Protein AF-A0A5K1I553-F1 (afdb_monomer)

Foldseek 3Di:
DDDPCPVVVVVPVDDQDDDPRHPCPVVVVVCVVVVVDDDD

Solvent-accessible surface area (backbone atoms only — not comparable to full-atom values): 2745 Å² total; per-residue (Å²): 134,83,78,73,66,74,79,67,42,70,79,67,79,47,80,82,61,58,70,88,66,18,87,62,42,69,58,52,51,51,36,42,76,70,65,76,51,78,87,130

Structure (mmCIF, N/CA/C/O backbone):
data_AF-A0A5K1I553-F1
#
_entry.id   AF-A0A5K1I553-F1
#
loop_
_atom_site.group_PDB
_atom_site.id
_atom_site.type_symbol
_atom_site.label_atom_id
_atom_site.label_alt_id
_atom_site.label_comp_id
_atom_site.label_asym_id
_atom_site.label_entity_id
_atom_site.label_seq_id
_atom_site.pdbx_PDB_ins_code
_atom_site.Cartn_x
_atom_site.Cartn_y
_atom_site.Cartn_z
_atom_site.occupancy
_atom_site.B_iso_or_equiv
_atom_site.auth_seq_id
_atom_site.auth_comp_id
_atom_site.auth_asym_id
_atom_site.auth_atom_id
_atom_site.pdbx_PDB_model_num
ATOM 1 N N . ARG A 1 1 ? -3.475 -14.134 -35.727 1.00 49.31 1 ARG A N 1
ATOM 2 C CA . ARG A 1 1 ? -3.720 -12.787 -35.149 1.00 49.31 1 ARG A CA 1
ATOM 3 C C . ARG A 1 1 ? -2.650 -12.544 -34.087 1.00 49.31 1 ARG A C 1
ATOM 5 O O . ARG A 1 1 ? -2.607 -13.306 -33.133 1.00 49.31 1 ARG A O 1
ATOM 12 N N . LYS A 1 2 ? -1.730 -11.594 -34.299 1.00 48.88 2 LYS A N 1
ATOM 13 C CA . LYS A 1 2 ? -0.635 -11.281 -33.362 1.00 48.88 2 LYS A CA 1
ATOM 14 C C . LYS A 1 2 ? -1.234 -10.440 -32.231 1.00 48.88 2 LYS A C 1
ATOM 16 O O . LYS A 1 2 ? -1.714 -9.344 -32.500 1.00 48.88 2 LYS A O 1
ATOM 21 N N . LEU A 1 3 ? -1.310 -10.984 -31.016 1.00 54.47 3 LEU A N 1
ATOM 22 C CA . LEU A 1 3 ? -1.746 -10.219 -29.847 1.00 54.47 3 LEU A CA 1
ATOM 23 C C . LEU A 1 3 ? -0.732 -9.090 -29.637 1.00 54.47 3 LEU A C 1
ATOM 25 O O . LEU A 1 3 ? 0.467 -9.344 -29.531 1.00 54.47 3 LEU A O 1
ATOM 29 N N . SER A 1 4 ? -1.208 -7.847 -29.687 1.00 53.44 4 SER A N 1
ATOM 30 C CA . SER A 1 4 ? -0.378 -6.657 -29.523 1.00 53.44 4 SER A CA 1
ATOM 31 C C . SER A 1 4 ? 0.282 -6.694 -28.146 1.00 53.44 4 SER A C 1
ATOM 33 O O . SER A 1 4 ? -0.393 -6.600 -27.126 1.00 53.44 4 SER A O 1
ATOM 35 N N . SER A 1 5 ? 1.606 -6.843 -28.112 1.00 58.03 5 SER A N 1
ATOM 36 C CA . SER A 1 5 ? 2.416 -6.946 -26.890 1.00 58.03 5 SER A CA 1
ATOM 37 C C . SER A 1 5 ? 2.499 -5.641 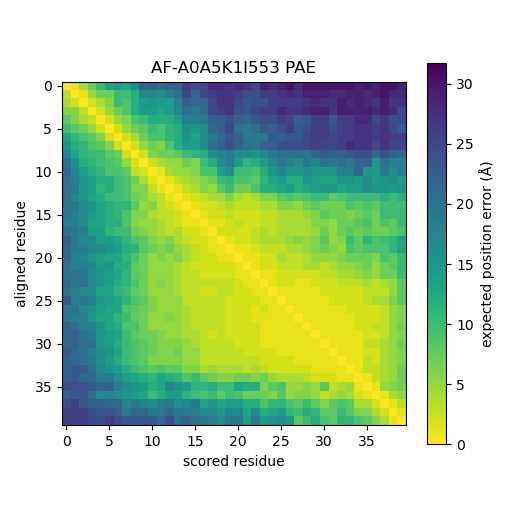-26.089 1.00 58.03 5 SER A C 1
ATOM 39 O 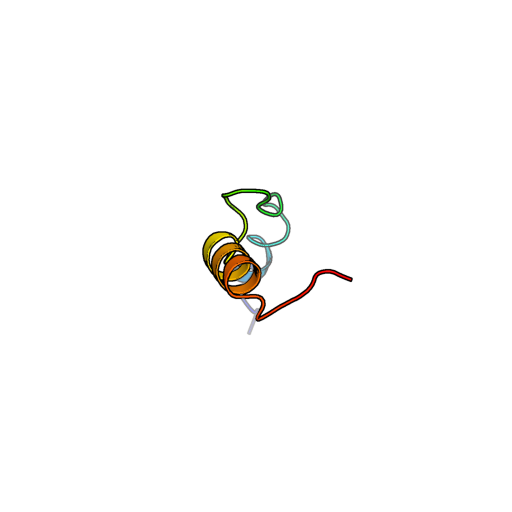O . SER A 1 5 ? 3.228 -5.577 -25.104 1.00 58.03 5 SER A O 1
ATOM 41 N N . THR A 1 6 ? 1.784 -4.592 -26.503 1.00 54.62 6 THR A N 1
ATOM 42 C CA . THR A 1 6 ? 1.762 -3.288 -25.831 1.00 54.62 6 THR A CA 1
ATOM 43 C C . THR A 1 6 ? 1.216 -3.371 -24.410 1.00 54.62 6 THR A C 1
ATOM 45 O O . THR A 1 6 ? 1.729 -2.682 -23.540 1.00 54.62 6 THR A O 1
ATOM 48 N N . VAL A 1 7 ? 0.261 -4.265 -24.139 1.0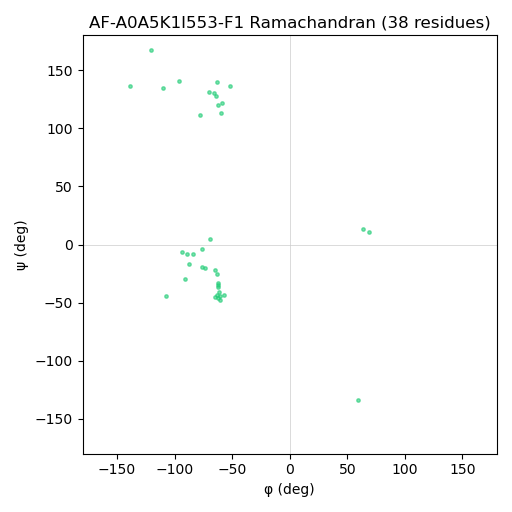0 53.06 7 VAL A N 1
ATOM 49 C CA . VAL A 1 7 ? -0.347 -4.404 -22.800 1.00 53.06 7 VAL A CA 1
ATOM 50 C C . VAL A 1 7 ? 0.599 -5.077 -21.789 1.00 53.06 7 VAL A C 1
ATOM 52 O O . VAL A 1 7 ? 0.435 -4.919 -20.587 1.00 53.06 7 VAL A O 1
ATOM 55 N N . LEU A 1 8 ? 1.627 -5.805 -22.247 1.00 53.41 8 LEU A N 1
ATOM 56 C CA . LEU A 1 8 ? 2.516 -6.577 -21.365 1.00 53.41 8 LEU A CA 1
ATOM 57 C C . LEU A 1 8 ? 3.730 -5.792 -20.839 1.00 53.41 8 LEU A C 1
ATOM 59 O O . LEU A 1 8 ? 4.444 -6.312 -19.989 1.00 53.41 8 LEU A O 1
ATOM 63 N N . ARG A 1 9 ? 3.995 -4.573 -21.328 1.00 58.34 9 ARG A N 1
ATOM 64 C CA . ARG A 1 9 ? 5.208 -3.815 -20.956 1.00 58.34 9 ARG A CA 1
ATOM 65 C C . ARG A 1 9 ? 5.042 -2.901 -19.745 1.00 58.34 9 ARG A C 1
ATOM 67 O O . ARG A 1 9 ? 5.990 -2.730 -18.987 1.00 58.34 9 ARG A O 1
ATOM 74 N N . GLU A 1 10 ? 3.841 -2.378 -19.506 1.00 61.12 10 GLU A N 1
ATOM 75 C CA . GLU A 1 10 ? 3.592 -1.424 -18.412 1.00 61.12 10 GLU A CA 1
ATOM 76 C C . GLU A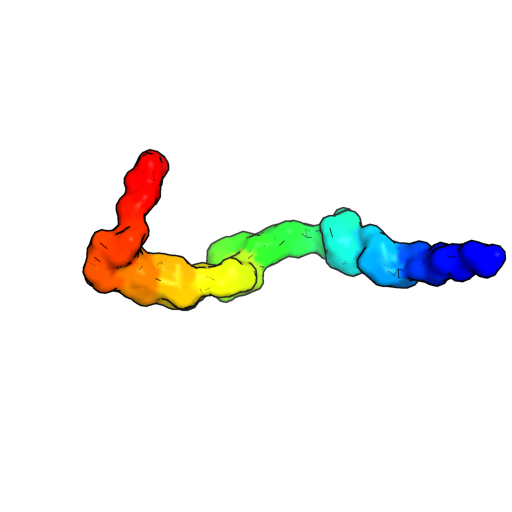 1 10 ? 3.833 -2.026 -17.014 1.00 61.12 10 GLU A C 1
ATOM 78 O O . GLU A 1 10 ? 4.176 -1.300 -16.089 1.00 61.12 10 GLU A O 1
ATOM 83 N N . GLY A 1 11 ? 3.723 -3.351 -16.857 1.00 60.78 11 GLY A N 1
ATOM 84 C CA . GLY A 1 11 ? 4.004 -4.053 -15.596 1.00 60.78 11 GLY A CA 1
ATOM 85 C C . GLY A 1 11 ? 5.432 -4.593 -15.441 1.00 60.78 11 GLY A C 1
ATOM 86 O O . GLY A 1 11 ? 5.753 -5.114 -14.377 1.00 60.78 11 GLY A O 1
ATOM 87 N N . ILE A 1 12 ? 6.261 -4.514 -16.489 1.00 71.81 12 ILE A N 1
ATOM 88 C CA . ILE A 1 12 ? 7.643 -5.034 -16.498 1.00 71.81 12 ILE A CA 1
ATOM 89 C C . ILE A 1 12 ? 8.645 -3.879 -16.446 1.00 71.81 12 ILE A C 1
ATOM 91 O O . ILE A 1 12 ? 9.605 -3.932 -15.682 1.00 71.81 12 ILE A O 1
ATOM 95 N N . ASP A 1 13 ? 8.408 -2.835 -17.242 1.00 75.94 13 ASP A N 1
ATOM 96 C CA . ASP A 1 13 ? 9.364 -1.741 -17.429 1.00 75.94 13 ASP A CA 1
ATOM 97 C C . ASP A 1 13 ? 9.212 -0.630 -16.372 1.00 75.94 13 ASP A C 1
ATOM 99 O O . ASP A 1 13 ? 10.112 0.193 -16.198 1.00 75.94 13 ASP A O 1
ATOM 103 N N . LEU A 1 14 ? 8.083 -0.589 -15.652 1.00 76.69 14 LEU A N 1
ATOM 104 C CA . LEU A 1 14 ? 7.837 0.389 -14.593 1.00 76.69 14 LEU A CA 1
ATOM 105 C C . LEU A 1 14 ? 8.178 -0.184 -13.210 1.00 76.69 14 LEU A C 1
ATOM 107 O O . LEU A 1 14 ? 7.856 -1.337 -12.915 1.00 76.69 14 LEU A O 1
ATOM 111 N N . PRO A 1 15 ? 8.782 0.622 -12.319 1.00 80.50 15 PRO A N 1
ATOM 112 C CA . PRO A 1 15 ? 9.044 0.190 -10.956 1.00 80.50 15 PRO A CA 1
ATOM 113 C C . PRO A 1 15 ? 7.728 -0.083 -10.220 1.00 80.50 15 PRO A C 1
ATOM 115 O O . PRO A 1 15 ? 6.769 0.684 -10.330 1.00 80.50 15 PRO A O 1
ATOM 118 N N . ILE A 1 16 ? 7.703 -1.151 -9.417 1.00 82.19 16 ILE A N 1
ATOM 119 C CA . ILE A 1 16 ? 6.555 -1.483 -8.567 1.00 82.19 16 ILE A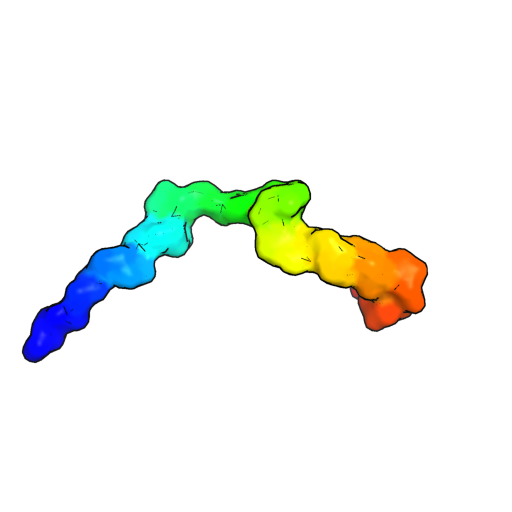 CA 1
ATOM 120 C C . ILE A 1 16 ? 6.293 -0.304 -7.613 1.00 82.19 16 ILE A C 1
ATOM 122 O O . ILE A 1 16 ? 7.187 0.052 -6.839 1.00 82.19 16 ILE A O 1
ATOM 126 N N . PRO A 1 17 ? 5.089 0.300 -7.619 1.00 83.50 17 PRO A N 1
ATOM 127 C CA . PRO A 1 17 ? 4.784 1.414 -6.731 1.00 83.50 17 PRO A CA 1
ATOM 128 C C . PRO A 1 17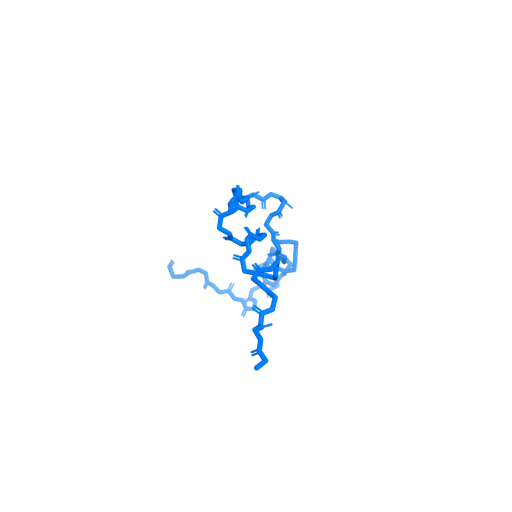 ? 4.814 0.983 -5.259 1.00 83.50 17 PRO A C 1
ATOM 130 O O . PRO A 1 17 ? 4.143 0.027 -4.862 1.00 83.50 17 PRO A O 1
ATOM 133 N N . THR A 1 18 ? 5.572 1.707 -4.435 1.00 84.75 18 THR A N 1
ATOM 134 C CA . THR A 1 18 ? 5.727 1.447 -2.995 1.00 84.75 18 THR A CA 1
ATOM 135 C C . THR A 1 18 ? 5.271 2.636 -2.145 1.00 84.75 18 THR A C 1
ATOM 137 O O . THR A 1 18 ? 5.030 3.735 -2.652 1.00 84.75 18 THR A O 1
ATOM 140 N N . GLY A 1 19 ? 5.121 2.404 -0.835 1.00 86.38 19 GLY A N 1
ATOM 141 C CA . GLY A 1 19 ? 4.677 3.421 0.122 1.00 86.38 19 GLY A CA 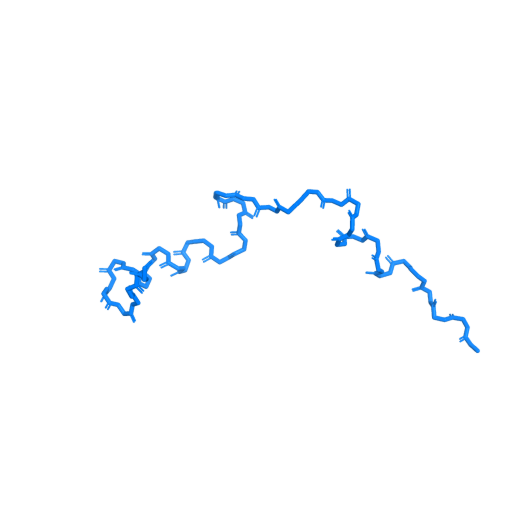1
ATOM 142 C C . GLY A 1 19 ? 3.302 3.986 -0.233 1.00 86.38 19 GLY A C 1
ATOM 143 O O . GLY A 1 19 ? 2.401 3.241 -0.604 1.00 86.38 19 GLY A O 1
ATOM 144 N N . GLU A 1 20 ? 3.164 5.311 -0.183 1.00 83.75 20 GLU A N 1
ATOM 145 C CA . GLU A 1 20 ? 1.899 6.014 -0.456 1.00 83.75 20 GLU A CA 1
ATOM 146 C C . GLU A 1 20 ? 1.408 5.870 -1.903 1.00 83.75 20 GLU A C 1
ATOM 148 O O . GLU A 1 20 ? 0.222 6.045 -2.178 1.00 83.75 20 GLU A O 1
ATOM 153 N N . LYS A 1 21 ? 2.313 5.554 -2.839 1.00 86.31 21 LYS A N 1
ATOM 154 C CA . LYS A 1 21 ? 1.972 5.312 -4.249 1.00 86.31 21 LYS A CA 1
ATOM 155 C C . LYS A 1 21 ? 1.506 3.880 -4.493 1.00 86.31 21 LYS A C 1
ATOM 157 O O . LYS A 1 21 ? 1.069 3.569 -5.600 1.00 86.31 21 LYS A O 1
ATOM 162 N N . ARG A 1 22 ? 1.618 2.996 -3.494 1.00 88.69 22 ARG A N 1
ATOM 163 C CA . ARG A 1 22 ? 1.154 1.618 -3.608 1.00 88.69 22 ARG A CA 1
ATOM 164 C C . ARG A 1 22 ? -0.372 1.617 -3.756 1.00 88.69 22 ARG A C 1
ATOM 166 O O . ARG A 1 22 ? -1.064 2.235 -2.943 1.00 88.69 22 ARG A O 1
ATOM 173 N N . PRO A 1 23 ? -0.917 0.894 -4.748 1.00 88.44 23 PRO A N 1
ATOM 174 C CA . PRO A 1 23 ? -2.355 0.718 -4.865 1.00 88.44 23 PRO A CA 1
ATOM 175 C C . PRO A 1 23 ? -2.965 0.224 -3.551 1.00 88.44 23 PRO A C 1
ATOM 177 O O . PRO A 1 23 ? -2.427 -0.681 -2.909 1.00 88.44 23 PRO A O 1
ATOM 180 N N . PHE A 1 24 ? -4.095 0.822 -3.176 1.00 89.62 24 PHE A N 1
ATOM 181 C CA . PHE A 1 24 ? -4.880 0.480 -1.986 1.00 89.62 24 PHE A CA 1
ATOM 182 C C . PHE A 1 24 ? -4.182 0.700 -0.634 1.00 89.62 24 PHE A C 1
ATOM 184 O O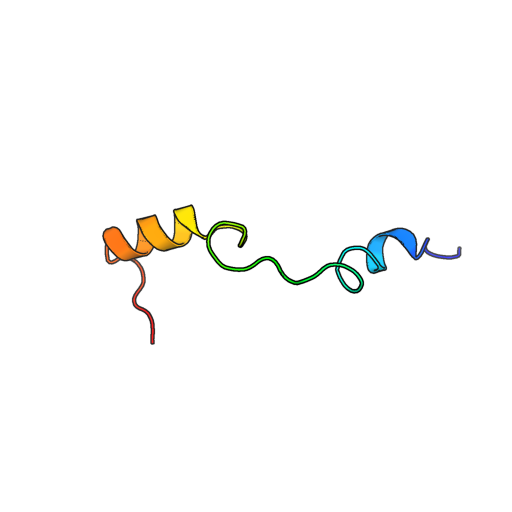 . PHE A 1 24 ? -4.684 0.227 0.386 1.00 89.62 24 PHE A O 1
ATOM 191 N N . ASP A 1 25 ? -3.052 1.417 -0.577 1.00 89.38 25 ASP A N 1
ATOM 192 C CA . ASP A 1 25 ? -2.352 1.669 0.691 1.00 89.38 25 ASP A CA 1
ATOM 193 C C . ASP A 1 25 ? -3.262 2.362 1.719 1.00 89.38 25 ASP A C 1
ATOM 195 O O . ASP A 1 25 ? -3.360 1.931 2.869 1.00 89.38 25 ASP A O 1
ATOM 199 N N . ARG A 1 26 ? -4.030 3.371 1.287 1.00 90.38 26 ARG A N 1
ATOM 200 C CA . ARG A 1 26 ? -4.970 4.097 2.158 1.00 90.38 26 ARG A CA 1
ATOM 201 C C . ARG A 1 26 ? -6.085 3.200 2.686 1.00 90.38 26 ARG A C 1
ATOM 203 O O . ARG A 1 26 ? -6.429 3.278 3.865 1.00 90.38 26 ARG A O 1
ATOM 210 N N . GLU A 1 27 ? -6.662 2.361 1.838 1.00 92.12 27 GLU A N 1
ATOM 211 C CA . GLU A 1 27 ? -7.731 1.424 2.188 1.00 92.12 27 GLU A CA 1
ATOM 212 C C . GLU A 1 27 ? -7.219 0.376 3.180 1.00 92.12 27 GLU A C 1
ATOM 214 O O . GLU A 1 27 ? -7.847 0.145 4.215 1.00 92.12 27 GLU A O 1
ATOM 219 N N . ILE A 1 28 ? -6.033 -0.182 2.929 1.00 89.12 28 ILE A N 1
ATOM 220 C CA . ILE A 1 28 ? -5.370 -1.124 3.837 1.00 89.12 28 ILE A CA 1
ATOM 221 C C . ILE A 1 28 ? -5.092 -0.455 5.189 1.00 89.12 28 ILE A C 1
ATOM 223 O O . ILE A 1 28 ? -5.378 -1.043 6.233 1.00 89.12 28 ILE A O 1
ATOM 227 N N . GLN A 1 29 ? -4.591 0.784 5.209 1.00 89.75 29 GLN A N 1
ATOM 228 C CA . GLN A 1 29 ? -4.377 1.525 6.456 1.00 89.75 29 GLN A CA 1
ATOM 229 C C . GLN A 1 29 ? -5.681 1.754 7.233 1.00 89.75 29 GLN A C 1
ATOM 231 O O . GLN A 1 29 ? -5.692 1.602 8.456 1.00 89.75 29 GLN A O 1
ATOM 236 N N . LYS A 1 30 ? -6.788 2.083 6.556 1.00 92.75 30 LYS A N 1
ATOM 237 C CA . LYS A 1 30 ? -8.108 2.213 7.200 1.00 92.75 30 LYS A CA 1
ATOM 238 C C . LYS A 1 30 ? -8.545 0.896 7.838 1.00 92.75 30 LYS A C 1
ATOM 240 O O . LYS A 1 30 ? -8.915 0.891 9.008 1.00 92.75 30 LYS A O 1
ATOM 245 N N . LEU A 1 31 ? -8.441 -0.216 7.112 1.00 91.38 31 LEU A N 1
ATOM 246 C CA . LEU A 1 31 ? -8.808 -1.540 7.628 1.00 91.38 31 LEU A CA 1
ATOM 247 C C . LEU A 1 31 ? -7.945 -1.957 8.826 1.00 91.38 31 LEU A C 1
ATOM 249 O O . LEU A 1 31 ? -8.462 -2.538 9.779 1.00 91.38 31 LEU A O 1
ATOM 253 N N . ARG A 1 32 ? -6.652 -1.604 8.828 1.00 88.12 32 ARG A N 1
ATOM 254 C CA . ARG A 1 32 ? -5.770 -1.801 9.992 1.00 88.12 32 ARG A CA 1
ATOM 255 C C . ARG A 1 32 ? -6.242 -1.004 11.205 1.00 88.12 32 ARG A C 1
ATOM 257 O O . ARG A 1 32 ? -6.307 -1.552 12.298 1.00 88.12 32 ARG A O 1
ATOM 264 N N . ARG A 1 33 ? -6.593 0.274 11.020 1.00 90.06 33 ARG A N 1
ATOM 265 C CA . ARG A 1 33 ? -7.096 1.135 12.110 1.00 90.06 33 ARG A CA 1
ATOM 266 C C . ARG A 1 33 ? -8.406 0.618 12.697 1.00 90.06 33 ARG A C 1
ATOM 268 O O . ARG A 1 33 ? -8.614 0.735 13.896 1.00 90.06 33 ARG A O 1
ATOM 275 N N . LEU A 1 34 ? -9.256 0.026 11.865 1.00 92.44 34 LEU A N 1
ATOM 276 C CA . LEU A 1 34 ? -10.506 -0.605 12.291 1.00 92.44 34 LEU A CA 1
ATOM 277 C C . LEU A 1 34 ? -10.296 -1.976 12.959 1.00 92.44 34 LEU A C 1
ATOM 279 O O . LEU A 1 34 ? -11.263 -2.591 13.394 1.00 92.44 34 LEU A O 1
ATOM 283 N N . GLY A 1 35 ? -9.059 -2.481 13.015 1.00 88.44 35 GLY A N 1
ATOM 284 C CA . GLY A 1 35 ? -8.753 -3.811 13.544 1.00 88.44 35 GLY A CA 1
ATOM 285 C C . GLY A 1 35 ? -9.272 -4.959 12.673 1.00 88.44 35 GLY A C 1
ATOM 286 O O . GLY A 1 35 ? -9.254 -6.106 13.107 1.00 88.44 35 GLY A O 1
ATOM 287 N N . SER A 1 36 ? -9.728 -4.674 11.448 1.00 87.31 36 SER A N 1
ATOM 288 C CA . SER A 1 36 ? -10.343 -5.660 10.548 1.00 87.31 36 SER A CA 1
ATOM 289 C C . SER A 1 36 ? -9.325 -6.591 9.890 1.00 87.31 36 SER A C 1
ATOM 291 O O . SER A 1 36 ? -9.691 -7.657 9.405 1.00 87.31 36 SER A O 1
ATOM 293 N N . ILE A 1 37 ? -8.052 -6.192 9.861 1.00 82.00 37 ILE A N 1
ATOM 294 C CA . ILE A 1 37 ? -6.940 -7.004 9.365 1.00 82.00 37 ILE A CA 1
ATOM 295 C C . ILE A 1 37 ? -5.731 -6.835 10.287 1.00 82.00 37 ILE A C 1
ATOM 297 O O . ILE A 1 37 ? -5.387 -5.719 10.684 1.00 82.00 37 ILE A O 1
ATOM 301 N N . LYS A 1 38 ? -5.069 -7.947 10.609 1.00 75.62 38 LYS A N 1
ATOM 302 C CA . LYS A 1 38 ? -3.822 -7.984 11.381 1.00 75.62 38 LYS A CA 1
ATOM 303 C C . LYS A 1 38 ? -2.691 -8.390 10.439 1.00 75.62 38 LYS A C 1
ATOM 305 O O . LYS A 1 38 ? -2.879 -9.304 9.640 1.00 75.62 38 LYS A O 1
ATOM 310 N N . LEU A 1 39 ? -1.550 -7.701 10.493 1.00 65.88 39 LEU A N 1
ATOM 311 C CA . LEU A 1 39 ? -0.354 -8.202 9.816 1.00 65.88 39 LEU A CA 1
A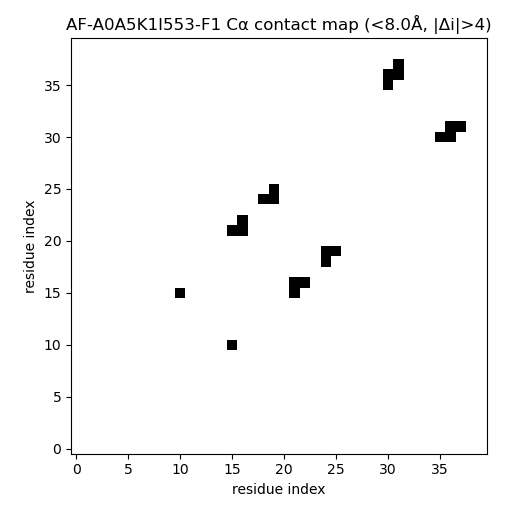TOM 312 C C . LEU A 1 39 ? 0.131 -9.440 10.578 1.00 65.88 39 LEU A C 1
ATOM 314 O O . LEU A 1 39 ? 0.207 -9.391 11.807 1.00 65.88 39 LEU A O 1
ATOM 318 N N . LEU A 1 40 ? 0.401 -10.518 9.844 1.00 60.44 40 LEU A N 1
ATOM 319 C CA . LEU A 1 40 ? 1.245 -11.609 10.326 1.00 60.44 40 LEU A CA 1
ATOM 320 C C . LEU A 1 40 ? 2.679 -11.103 10.499 1.00 60.44 40 LEU A C 1
ATOM 322 O O . LEU A 1 40 ? 3.111 -10.300 9.637 1.00 60.44 40 LEU A O 1
#

Secondary structure (DSSP, 8-state):
----GGGGTTTTSSPPP-GGGSTTHHHHHHHHHTTS----

Radius of gyration: 16.22 Å; Cα contacts (8 Å, |Δi|>4): 11; chains: 1; bounding box: 20×19×49 Å

Organism: NCBI:txid210225

pLDDT: mean 76.23, std 14.82, range [48.88, 92.75]

Mean predicted aligned error: 10.55 Å

Sequence (40 aa):
RKLSSTVLREGIDLPIPTGEKRPFDREIQKLRRLGSIKLL